Protein AF-A0A821UIC5-F1 (afdb_monomer)

Mean predicted aligned error: 17.85 Å

pLDDT: mean 79.87, std 12.32, range [44.31, 93.44]

Organism: NCBI:txid345717

Foldseek 3Di:
DVVVVVVVVPQDPVNVVVVCVVVVNDPPPPPPPVCPPVVNVVVVVVVVCVVVVVDPQDPVCVVCVCVPPDDDPDDDPVNVVVVVVVVVD

Sequence (89 aa):
MWMIAKAWNLVTEKTIANCFKKSGFNVTCEDEEDDLPVAELARTWQRVQEELHLQETDFEDFVTFDNDLAICGELTDADIVTSSHLCCG

Solvent-accessible surface area (backbone atoms only — not comparable to full-atom values): 5720 Å² total; per-residue (Å²): 119,67,67,60,56,56,55,56,74,68,62,43,73,67,55,54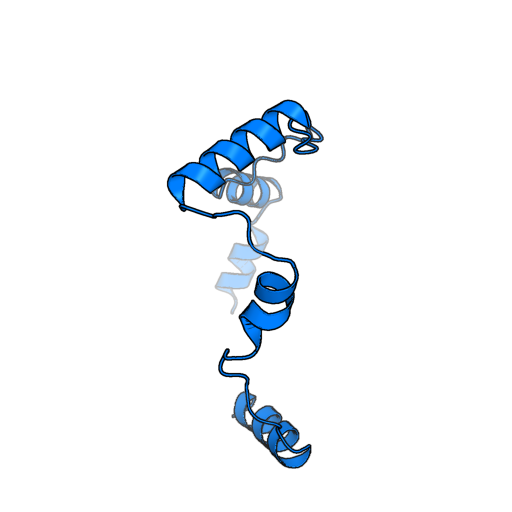,53,50,49,38,43,76,72,68,52,65,87,64,88,61,84,69,67,84,70,58,54,71,70,54,49,50,52,52,50,51,52,51,30,64,76,68,64,56,62,93,72,52,72,65,55,67,74,49,65,62,73,83,53,88,65,86,69,91,71,51,74,67,54,52,56,53,52,64,56,62,79,75,112

Secondary structure (DSSP, 8-state):
-HHHHHHHTT--HHHHHHHHHHTT-------------HHHHHHHHHHHHHHTT-----HHHHHHTTTTS-PPP---HHHHHHHHHHTT-

Structure (mmCIF, N/CA/C/O backbone):
data_AF-A0A821UIC5-F1
#
_entry.id   AF-A0A821UIC5-F1
#
loop_
_atom_site.group_PDB
_atom_site.id
_atom_site.type_symbol
_atom_site.label_atom_id
_atom_site.label_alt_id
_atom_site.label_comp_id
_atom_site.label_asym_id
_atom_site.label_entity_id
_atom_site.label_seq_id
_atom_site.pdbx_PDB_ins_code
_atom_site.Cartn_x
_atom_site.Cartn_y
_atom_site.Cartn_z
_atom_site.occupancy
_atom_site.B_iso_or_equiv
_atom_site.auth_seq_id
_atom_site.auth_comp_id
_atom_site.auth_asym_id
_atom_site.auth_atom_id
_atom_site.pdbx_PDB_model_num
ATOM 1 N N . MET A 1 1 ? 5.540 11.518 -38.374 1.00 61.19 1 MET A N 1
ATOM 2 C CA . MET A 1 1 ? 6.289 11.112 -37.160 1.00 61.19 1 MET A CA 1
ATOM 3 C C . MET A 1 1 ? 7.659 11.796 -36.962 1.00 61.19 1 MET A C 1
ATOM 5 O O . MET A 1 1 ? 8.322 11.499 -35.982 1.00 61.19 1 MET A O 1
ATOM 9 N N . TRP A 1 2 ? 8.127 12.706 -37.833 1.00 80.44 2 TRP A N 1
ATOM 10 C CA . TRP A 1 2 ? 9.494 13.267 -37.734 1.00 80.44 2 TRP A CA 1
ATOM 11 C C . TRP A 1 2 ? 9.711 14.220 -36.543 1.00 80.44 2 TRP A C 1
ATOM 13 O O . TRP A 1 2 ? 10.772 14.210 -35.925 1.00 80.44 2 TRP A O 1
ATOM 23 N N . MET A 1 3 ? 8.695 15.008 -36.179 1.00 84.94 3 MET A N 1
ATOM 24 C CA . MET A 1 3 ? 8.816 15.973 -35.078 1.00 84.94 3 MET A CA 1
ATOM 25 C C . MET A 1 3 ? 8.950 15.301 -33.707 1.00 84.94 3 MET A C 1
ATOM 27 O O . MET A 1 3 ? 9.739 15.758 -32.888 1.00 84.94 3 MET A O 1
ATOM 31 N N . ILE A 1 4 ? 8.247 14.184 -33.489 1.00 85.44 4 ILE A N 1
ATOM 32 C CA . ILE A 1 4 ? 8.342 13.398 -32.250 1.00 85.44 4 ILE A CA 1
ATOM 33 C C . ILE A 1 4 ? 9.742 12.790 -32.116 1.00 85.44 4 ILE A C 1
ATOM 35 O O . ILE A 1 4 ? 10.369 12.935 -31.074 1.00 85.44 4 ILE A O 1
ATOM 39 N N . ALA A 1 5 ? 10.27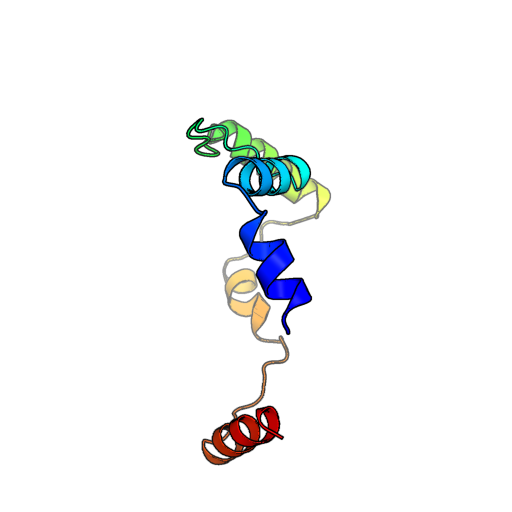8 12.197 -33.188 1.00 88.12 5 ALA A N 1
ATOM 40 C CA . ALA A 1 5 ? 11.631 11.638 -33.182 1.00 88.12 5 ALA A CA 1
ATOM 41 C C . ALA A 1 5 ? 12.703 12.709 -32.905 1.00 88.12 5 ALA A C 1
ATOM 43 O O . ALA A 1 5 ? 13.633 12.486 -32.133 1.00 88.12 5 ALA A O 1
ATOM 44 N N . LYS A 1 6 ? 12.553 13.905 -33.490 1.00 90.06 6 LYS A N 1
ATOM 45 C CA . LYS A 1 6 ? 13.467 15.028 -33.249 1.00 90.06 6 LYS A CA 1
ATOM 46 C C . LYS A 1 6 ? 13.393 15.536 -31.808 1.00 90.06 6 LYS A C 1
ATOM 48 O O . LYS A 1 6 ? 14.430 15.837 -31.232 1.00 90.06 6 LYS A O 1
ATOM 53 N N . ALA A 1 7 ? 12.192 15.619 -31.237 1.00 87.12 7 ALA A N 1
ATOM 54 C CA . ALA A 1 7 ? 12.003 16.005 -29.843 1.00 87.12 7 ALA A CA 1
ATOM 55 C C . ALA A 1 7 ? 12.606 14.968 -28.884 1.00 87.12 7 ALA A C 1
ATOM 57 O O . ALA A 1 7 ? 13.280 15.346 -27.931 1.00 87.12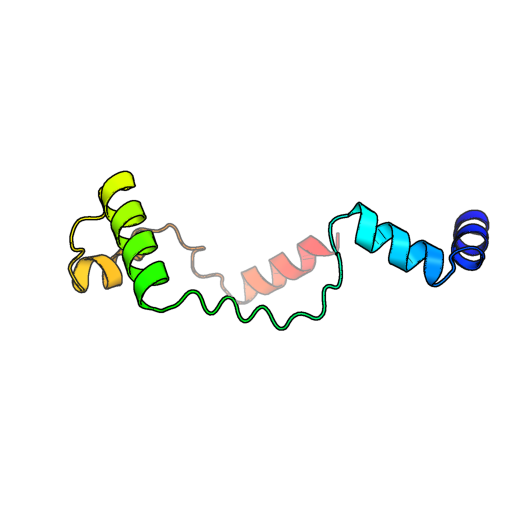 7 ALA A O 1
ATOM 58 N N . TRP A 1 8 ? 12.433 13.674 -29.175 1.00 88.81 8 TRP A N 1
ATOM 59 C CA . TRP A 1 8 ? 12.989 12.587 -28.368 1.00 88.81 8 TRP A CA 1
ATOM 60 C C . TRP A 1 8 ? 14.520 12.605 -28.332 1.00 88.81 8 TRP A C 1
ATOM 62 O O . TRP A 1 8 ? 15.113 12.466 -27.270 1.00 88.81 8 TRP A O 1
ATOM 72 N N . ASN A 1 9 ? 15.169 12.903 -29.460 1.00 92.06 9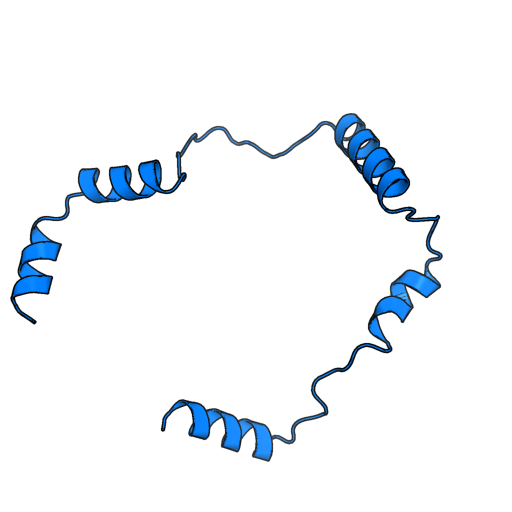 ASN A N 1
ATOM 73 C CA . ASN A 1 9 ? 16.630 13.026 -29.532 1.00 92.06 9 ASN A CA 1
ATOM 74 C C . ASN A 1 9 ? 17.208 14.220 -28.744 1.00 92.06 9 ASN A C 1
ATOM 76 O O . ASN A 1 9 ? 18.422 14.314 -28.588 1.00 92.06 9 ASN A O 1
ATOM 80 N N . LEU A 1 10 ? 16.368 15.149 -28.274 1.00 91.44 10 LEU A N 1
ATOM 81 C CA . LEU A 1 10 ? 16.776 16.270 -27.417 1.00 91.44 10 LEU A CA 1
ATOM 82 C C . LEU A 1 10 ? 16.579 15.967 -25.925 1.00 91.44 10 LEU A C 1
ATOM 84 O O . LEU A 1 10 ? 16.994 16.757 -25.074 1.00 91.44 10 LEU A O 1
ATOM 88 N N . VAL A 1 11 ? 15.929 14.850 -25.594 1.00 92.75 11 VAL A N 1
ATOM 89 C CA . VAL A 1 11 ? 15.752 14.410 -24.214 1.00 92.75 11 VAL A CA 1
ATOM 90 C C . VAL A 1 11 ? 17.095 13.901 -23.703 1.00 92.75 11 VAL A C 1
ATOM 92 O O . VAL A 1 11 ? 17.677 12.969 -24.245 1.00 92.75 11 VAL A O 1
ATOM 95 N N . THR A 1 12 ? 17.589 14.532 -22.642 1.00 93.44 12 THR A N 1
ATOM 96 C CA . THR A 1 12 ? 18.800 14.100 -21.938 1.00 93.44 12 THR A CA 1
ATOM 97 C C . THR A 1 12 ? 18.423 13.344 -20.672 1.00 93.44 12 THR A C 1
ATOM 99 O O . THR A 1 12 ? 17.325 13.529 -20.144 1.00 93.44 12 THR A O 1
ATOM 102 N N . GLU A 1 13 ? 19.354 12.574 -20.115 1.00 91.31 13 GLU A N 1
ATOM 103 C CA . GLU A 1 13 ? 19.192 11.955 -18.790 1.00 91.31 13 GLU A CA 1
ATOM 104 C C . GLU A 1 13 ? 18.787 12.985 -17.725 1.00 91.31 13 GLU A C 1
ATOM 106 O O . GLU A 1 13 ? 17.911 12.732 -16.903 1.00 91.31 13 GLU A O 1
ATOM 111 N N . LYS A 1 14 ? 19.337 14.205 -17.799 1.00 92.75 14 LYS A N 1
ATOM 112 C CA . LYS A 1 14 ? 18.963 15.321 -16.920 1.00 92.75 14 LYS A CA 1
ATOM 113 C C . LYS A 1 14 ? 17.510 15.756 -17.117 1.00 92.75 14 LYS A C 1
ATOM 115 O O . LYS A 1 14 ? 16.835 16.084 -16.143 1.00 92.75 14 LYS A O 1
ATOM 120 N N . THR A 1 15 ? 17.024 15.777 -18.357 1.00 92.12 15 THR A N 1
ATOM 121 C CA . THR A 1 15 ? 15.617 16.070 -18.666 1.00 92.12 15 THR A CA 1
ATOM 122 C C . THR A 1 15 ? 14.707 15.022 -18.030 1.00 92.12 15 THR A C 1
ATOM 124 O O . THR A 1 15 ? 13.753 15.389 -17.350 1.00 92.12 15 THR A O 1
ATOM 127 N N . ILE A 1 16 ? 15.054 13.740 -18.174 1.00 90.81 16 ILE A N 1
ATOM 128 C CA . ILE A 1 16 ? 14.315 12.609 -17.595 1.00 90.81 16 ILE A CA 1
ATOM 129 C C . ILE A 1 16 ? 14.312 12.702 -16.064 1.00 90.81 16 ILE A C 1
ATOM 131 O O . ILE A 1 16 ? 13.248 12.706 -15.450 1.00 90.81 16 ILE A O 1
ATOM 135 N N . ALA A 1 17 ? 15.479 12.886 -15.442 1.00 89.38 17 ALA A N 1
ATOM 136 C CA . ALA A 1 17 ? 15.607 13.019 -13.992 1.00 89.38 17 ALA A CA 1
ATOM 137 C C . ALA A 1 17 ? 14.796 14.201 -13.434 1.00 89.38 17 ALA A C 1
ATOM 139 O O . ALA A 1 17 ? 14.170 14.094 -12.383 1.00 89.38 17 ALA A O 1
ATOM 140 N N . ASN A 1 18 ? 14.764 15.332 -14.144 1.00 90.69 18 ASN A N 1
ATOM 141 C CA . ASN A 1 18 ? 13.963 16.486 -13.740 1.00 90.69 18 ASN A CA 1
ATOM 142 C C . ASN A 1 18 ? 12.453 16.232 -13.856 1.00 90.69 18 ASN A C 1
ATOM 144 O O . ASN A 1 18 ? 11.699 16.776 -13.051 1.00 90.69 18 ASN A O 1
ATOM 148 N N . CYS A 1 19 ? 12.008 15.432 -14.830 1.00 91.25 19 CYS A N 1
ATOM 149 C CA . CYS A 1 19 ? 10.612 15.008 -14.928 1.00 91.25 19 CYS A CA 1
ATOM 150 C C . CYS A 1 19 ? 10.217 14.164 -13.714 1.00 91.25 19 CYS A C 1
ATOM 152 O O . CYS A 1 19 ? 9.252 14.514 -13.044 1.00 91.25 19 CYS A O 1
ATOM 154 N N . PHE A 1 20 ? 11.011 13.146 -13.369 1.00 89.19 20 PHE A N 1
ATOM 155 C CA . PHE A 1 20 ? 10.780 12.329 -12.173 1.00 89.19 20 PHE A CA 1
ATOM 156 C C . PHE A 1 20 ? 10.713 13.182 -10.900 1.00 89.19 20 PHE A C 1
ATOM 158 O O . PHE A 1 20 ? 9.723 13.114 -10.174 1.00 89.19 20 PHE A O 1
ATOM 165 N N . LYS A 1 21 ? 11.677 14.091 -10.700 1.00 89.81 21 LYS A N 1
ATOM 166 C CA . LYS A 1 21 ? 11.684 15.013 -9.550 1.00 89.81 21 LYS A CA 1
ATOM 167 C C . LYS A 1 21 ? 10.436 15.893 -9.478 1.00 89.81 21 LYS A C 1
ATOM 169 O O . LYS A 1 21 ? 9.850 16.039 -8.413 1.00 89.81 21 LYS A O 1
ATOM 174 N N . LYS A 1 22 ? 10.014 16.487 -10.602 1.00 89.19 22 LYS A N 1
ATOM 175 C CA . LYS A 1 22 ? 8.798 17.321 -10.653 1.00 89.19 22 LYS A CA 1
ATOM 176 C C . LYS A 1 22 ? 7.519 16.525 -10.408 1.00 89.19 22 LYS A C 1
ATOM 178 O O . LYS A 1 22 ? 6.552 17.092 -9.915 1.00 89.19 22 LYS A O 1
ATOM 183 N N . SER A 1 23 ? 7.522 15.244 -10.753 1.00 89.06 23 SER A N 1
ATOM 184 C CA . SER A 1 23 ? 6.420 14.315 -10.507 1.00 89.06 23 SER A CA 1
ATOM 185 C C . SER A 1 23 ? 6.429 13.721 -9.094 1.00 89.06 23 SER A C 1
ATOM 187 O O . SER A 1 23 ? 5.603 12.863 -8.813 1.00 89.06 23 SER A O 1
ATOM 189 N N . GLY A 1 24 ? 7.330 14.165 -8.209 1.00 82.62 24 GLY A N 1
ATOM 190 C CA . GLY A 1 24 ? 7.404 13.701 -6.820 1.00 82.62 24 GLY A CA 1
ATOM 191 C C . GLY A 1 24 ? 8.277 12.463 -6.610 1.00 82.62 24 GLY A C 1
ATOM 192 O O . GLY A 1 24 ? 8.471 12.052 -5.473 1.00 82.62 24 GLY A O 1
ATOM 193 N N . PHE A 1 25 ? 8.871 11.911 -7.670 1.00 79.44 25 PHE A N 1
ATOM 194 C CA . PHE A 1 25 ? 9.865 10.845 -7.563 1.00 79.44 25 PHE A CA 1
ATOM 195 C C . PHE A 1 25 ? 11.219 11.466 -7.225 1.00 79.44 25 PHE A C 1
ATOM 197 O O . PHE A 1 25 ? 12.061 11.722 -8.095 1.00 79.44 25 PHE A O 1
ATOM 204 N N . ASN A 1 26 ? 11.408 11.770 -5.947 1.00 77.31 26 ASN A N 1
ATOM 205 C CA . ASN A 1 26 ? 12.718 12.081 -5.411 1.00 77.31 26 ASN A CA 1
ATOM 206 C C . ASN A 1 26 ? 13.362 10.756 -5.002 1.00 77.31 26 ASN A C 1
ATOM 208 O O . ASN A 1 26 ? 12.879 10.096 -4.093 1.00 77.31 26 ASN A O 1
ATOM 212 N N . VAL A 1 27 ? 14.427 10.345 -5.693 1.00 65.75 27 VAL A N 1
ATOM 213 C CA . VAL A 1 27 ? 15.236 9.204 -5.251 1.00 65.75 27 VAL A CA 1
A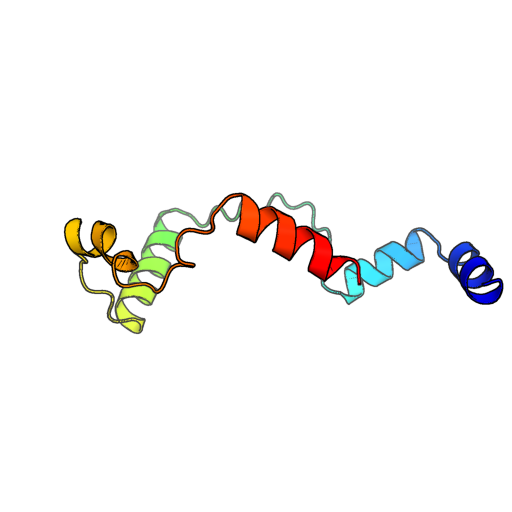TOM 214 C C . VAL A 1 27 ? 16.081 9.690 -4.075 1.00 65.75 27 VAL A C 1
ATOM 216 O O . VAL A 1 27 ? 17.230 10.096 -4.240 1.00 65.75 27 VAL A O 1
ATOM 219 N N . THR A 1 28 ? 15.477 9.748 -2.895 1.00 63.81 28 THR A N 1
ATOM 220 C CA . THR A 1 28 ? 16.199 9.604 -1.637 1.00 63.81 28 THR A CA 1
ATOM 221 C C . THR A 1 28 ? 16.441 8.115 -1.497 1.00 63.81 28 THR A C 1
ATOM 223 O O . THR A 1 28 ? 15.532 7.364 -1.182 1.00 63.81 28 THR A O 1
ATOM 226 N N . CYS A 1 29 ? 17.654 7.660 -1.806 1.00 55.25 29 CYS A N 1
ATOM 227 C CA . CYS A 1 29 ? 18.113 6.311 -1.464 1.00 55.25 29 CYS A CA 1
ATOM 228 C C . CYS A 1 29 ? 18.396 6.219 0.046 1.00 55.25 29 CYS A C 1
ATOM 230 O O . CYS A 1 29 ? 19.436 5.724 0.474 1.00 55.25 29 CYS A O 1
ATOM 232 N N . GLU A 1 30 ? 17.500 6.773 0.851 1.00 53.81 30 GLU A N 1
ATOM 233 C CA . GLU A 1 30 ? 17.334 6.292 2.204 1.00 53.81 30 GLU A CA 1
ATOM 234 C C . GLU A 1 30 ? 16.522 5.015 2.001 1.00 53.81 30 GLU A C 1
ATOM 236 O O . GLU A 1 30 ? 15.466 5.052 1.369 1.00 53.81 30 GLU A O 1
ATOM 241 N N . ASP A 1 31 ? 17.081 3.871 2.399 1.00 51.38 31 ASP A N 1
ATOM 242 C CA . ASP A 1 31 ? 16.278 2.707 2.766 1.00 51.38 31 ASP A CA 1
ATOM 243 C C . ASP A 1 31 ? 15.315 3.189 3.860 1.00 51.38 31 ASP A C 1
ATOM 245 O O . ASP A 1 31 ? 15.537 2.993 5.050 1.00 51.38 31 ASP A O 1
ATOM 249 N N . GLU A 1 32 ? 14.259 3.890 3.467 1.00 52.94 32 GLU A N 1
ATOM 250 C CA . GLU A 1 32 ? 13.018 3.903 4.206 1.00 52.94 32 GLU A CA 1
ATOM 251 C C . GLU A 1 32 ? 12.423 2.517 3.930 1.00 52.94 32 GLU A C 1
ATOM 253 O O . GLU A 1 32 ? 11.459 2.340 3.189 1.00 52.94 32 GLU A O 1
ATOM 258 N N . GLU A 1 33 ? 13.028 1.490 4.542 1.00 55.59 33 GLU A N 1
ATOM 259 C CA . GLU A 1 33 ? 12.169 0.578 5.277 1.00 55.59 33 GLU A CA 1
ATOM 260 C C . GLU A 1 33 ? 11.247 1.513 6.064 1.00 55.59 33 GLU A C 1
ATOM 262 O O . GLU A 1 33 ? 11.696 2.229 6.963 1.00 55.59 33 GLU A O 1
ATOM 267 N N . ASP A 1 34 ? 9.978 1.577 5.661 1.00 55.22 34 ASP A N 1
ATOM 268 C CA . ASP A 1 34 ? 8.863 2.093 6.456 1.00 55.22 34 ASP A CA 1
ATOM 269 C C . ASP A 1 34 ? 8.714 1.229 7.735 1.00 55.22 34 ASP A C 1
ATOM 271 O O . ASP A 1 34 ? 7.628 0.800 8.123 1.00 55.22 34 ASP A O 1
ATOM 275 N N . ASP A 1 35 ? 9.825 0.950 8.416 1.00 61.22 35 ASP A N 1
ATOM 276 C CA . ASP A 1 35 ? 9.942 0.318 9.711 1.00 61.22 35 ASP A CA 1
ATOM 277 C C . ASP A 1 35 ? 9.586 1.380 10.747 1.00 61.22 35 ASP A C 1
ATOM 279 O O . ASP A 1 35 ? 10.374 1.785 11.609 1.00 61.22 35 ASP A O 1
ATOM 283 N N . LEU A 1 36 ? 8.334 1.840 10.678 1.00 65.94 36 LEU A N 1
ATOM 284 C CA . LEU A 1 36 ? 7.686 2.395 11.848 1.00 65.94 36 LEU A CA 1
ATOM 285 C C . LEU A 1 36 ? 7.903 1.368 12.961 1.00 65.94 36 LEU A C 1
ATOM 287 O O . LEU A 1 36 ? 7.530 0.200 12.792 1.00 65.94 36 LEU A O 1
ATOM 291 N N . PRO A 1 37 ? 8.497 1.762 14.103 1.00 81.69 37 PRO A N 1
ATOM 292 C CA . PRO A 1 37 ? 8.646 0.855 15.224 1.00 81.69 37 PRO A CA 1
ATOM 293 C C . PRO A 1 37 ? 7.304 0.172 15.475 1.00 81.69 37 PRO A C 1
ATOM 295 O O . PRO A 1 37 ? 6.273 0.840 15.458 1.00 81.69 37 PRO A O 1
ATOM 298 N N . VAL A 1 38 ? 7.282 -1.137 15.735 1.00 79.19 38 VAL A N 1
ATOM 299 C CA . VAL A 1 38 ? 6.025 -1.898 15.922 1.00 79.19 38 VAL A CA 1
ATOM 300 C C . VAL A 1 38 ? 5.071 -1.203 16.909 1.00 79.19 38 VAL A C 1
ATOM 302 O O . VAL A 1 38 ? 3.855 -1.229 16.744 1.00 79.19 38 VAL A O 1
ATOM 305 N N . ALA A 1 39 ? 5.620 -0.506 17.909 1.00 79.00 39 ALA A N 1
ATOM 306 C CA . ALA A 1 39 ? 4.864 0.319 18.847 1.00 79.00 39 ALA A CA 1
ATOM 307 C C . ALA A 1 39 ? 4.137 1.518 18.200 1.00 79.00 39 ALA A C 1
ATOM 309 O O . ALA A 1 39 ? 3.042 1.877 18.622 1.00 79.00 39 ALA A O 1
ATOM 310 N N . GLU A 1 40 ? 4.738 2.171 17.212 1.00 84.31 40 GLU A N 1
ATOM 311 C CA . GLU A 1 40 ? 4.136 3.256 16.437 1.00 84.31 40 GLU A CA 1
ATOM 312 C C . GLU A 1 40 ? 3.088 2.750 15.447 1.00 84.31 40 GLU A C 1
ATOM 314 O O . GLU A 1 40 ? 2.008 3.341 15.353 1.00 84.31 40 GLU A O 1
ATOM 319 N N . LEU A 1 41 ? 3.346 1.609 14.805 1.00 86.12 41 LEU A N 1
ATOM 320 C CA . LEU A 1 41 ? 2.352 0.933 13.976 1.00 86.12 41 LEU A CA 1
ATOM 321 C C . LEU A 1 41 ? 1.125 0.527 14.807 1.00 86.12 41 LEU A C 1
ATOM 323 O O . LEU A 1 41 ? -0.003 0.804 14.408 1.00 86.12 41 LEU A O 1
ATOM 327 N N . ALA A 1 42 ? 1.334 -0.027 16.006 1.00 85.56 42 ALA A N 1
ATOM 328 C CA . ALA A 1 42 ? 0.255 -0.399 16.921 1.00 85.56 42 ALA A CA 1
ATOM 329 C C . ALA A 1 42 ? -0.591 0.809 17.360 1.00 85.56 42 ALA A C 1
ATOM 331 O O . ALA A 1 42 ? -1.817 0.724 17.368 1.00 85.56 42 ALA A O 1
ATOM 332 N N . ARG A 1 43 ? 0.035 1.953 17.674 1.00 87.38 43 ARG A N 1
ATOM 333 C CA . ARG A 1 43 ? -0.696 3.196 17.999 1.00 87.38 43 ARG A CA 1
ATOM 334 C C . ARG A 1 43 ? -1.499 3.719 16.811 1.00 87.38 43 ARG A C 1
ATOM 336 O O . ARG A 1 43 ? -2.625 4.177 16.980 1.00 87.38 43 ARG A O 1
ATOM 343 N N . THR A 1 44 ? -0.917 3.665 15.615 1.00 88.19 44 THR A N 1
ATOM 344 C CA . THR A 1 44 ? -1.590 4.102 14.386 1.00 88.19 44 THR A CA 1
ATOM 345 C C . THR A 1 44 ? -2.786 3.208 14.084 1.00 88.19 44 THR A C 1
ATOM 347 O O . THR A 1 44 ? -3.865 3.716 13.790 1.00 88.19 44 THR A O 1
ATOM 350 N N . TRP A 1 45 ? -2.623 1.893 14.242 1.00 87.50 45 TRP A N 1
ATOM 351 C CA . TRP A 1 45 ? -3.701 0.924 14.091 1.00 87.50 45 TRP A CA 1
ATOM 352 C C . TRP A 1 45 ? -4.831 1.153 15.101 1.00 87.50 45 TRP A C 1
ATOM 354 O O . TRP A 1 45 ? -5.985 1.232 14.696 1.00 87.50 45 TRP A O 1
ATOM 364 N N . GLN A 1 46 ? -4.512 1.385 16.380 1.00 86.75 46 GLN A N 1
ATOM 365 C CA . GLN A 1 46 ? -5.515 1.728 17.399 1.00 86.75 46 GLN A CA 1
ATOM 366 C C . GLN A 1 46 ? -6.343 2.959 17.010 1.00 86.75 46 GLN A C 1
ATOM 368 O O . GLN A 1 46 ? -7.569 2.919 17.087 1.00 86.75 46 GLN A O 1
ATOM 373 N N . ARG A 1 47 ? -5.698 4.027 16.519 1.00 90.50 47 ARG A N 1
ATOM 374 C CA . ARG A 1 47 ? -6.413 5.224 16.051 1.00 90.50 47 ARG A CA 1
ATOM 375 C C . ARG A 1 47 ? -7.354 4.909 14.886 1.00 90.50 47 ARG A C 1
ATOM 377 O O . ARG A 1 47 ? -8.485 5.380 14.873 1.00 90.50 47 ARG A O 1
ATOM 384 N N . VAL A 1 48 ? -6.900 4.108 13.921 1.00 89.19 48 VAL A N 1
ATOM 385 C CA . VAL A 1 48 ? -7.724 3.683 12.777 1.00 89.19 48 VAL A CA 1
ATOM 386 C C . VAL A 1 48 ? -8.935 2.875 13.246 1.00 89.19 48 VAL A C 1
ATOM 388 O O . VAL A 1 48 ? -10.040 3.110 12.763 1.00 89.19 48 VAL A O 1
ATOM 391 N N . GLN A 1 49 ? -8.754 1.969 14.211 1.00 87.69 49 GLN A N 1
ATOM 392 C CA . GLN A 1 49 ? -9.857 1.190 14.776 1.00 87.69 49 GLN A CA 1
ATOM 393 C C . GLN A 1 49 ? -10.904 2.079 15.458 1.00 87.69 49 GLN A C 1
ATOM 395 O O . GLN A 1 49 ? -12.101 1.867 15.265 1.00 87.69 49 GLN A O 1
ATOM 400 N N . GLU A 1 50 ? -10.469 3.093 16.208 1.00 88.44 50 GLU A N 1
ATOM 401 C CA . GLU A 1 50 ? -11.361 4.057 16.860 1.00 88.44 50 GLU A CA 1
ATOM 402 C C . GLU A 1 50 ? -12.135 4.912 15.846 1.00 88.44 50 GLU A C 1
ATOM 404 O O . GLU A 1 50 ? -13.359 5.027 15.952 1.00 88.44 50 GLU A O 1
ATOM 409 N N . GLU A 1 51 ? -11.442 5.483 14.854 1.00 91.62 51 GLU A N 1
ATOM 410 C CA . GLU A 1 51 ? -12.027 6.376 13.842 1.00 91.62 51 GLU A CA 1
ATOM 411 C C . GLU A 1 51 ? -13.011 5.659 12.913 1.00 91.62 51 GLU A C 1
ATOM 413 O O . GLU A 1 51 ? -14.038 6.225 12.539 1.00 91.62 51 GLU A O 1
ATOM 418 N N . LEU A 1 52 ? -12.705 4.416 12.541 1.00 86.25 52 LEU A N 1
ATOM 419 C CA . LEU A 1 52 ? -13.534 3.615 11.642 1.00 86.25 52 LEU A CA 1
ATOM 420 C C . LEU A 1 52 ? -14.535 2.725 12.386 1.00 86.25 52 LEU A C 1
ATOM 422 O O . LEU A 1 52 ? -15.262 1.967 11.745 1.00 86.25 52 LEU A O 1
ATOM 426 N N . HIS A 1 53 ? -14.584 2.807 13.720 1.00 83.62 53 HIS A N 1
ATOM 427 C CA . HIS A 1 53 ? -15.403 1.940 14.568 1.00 83.62 53 HIS A CA 1
ATOM 428 C C . HIS A 1 53 ? -15.231 0.450 14.229 1.00 83.62 53 HIS A C 1
ATOM 430 O O . HIS A 1 53 ? -16.197 -0.318 14.256 1.00 83.62 53 HIS A O 1
ATOM 436 N N . LEU A 1 54 ? -13.995 0.049 13.911 1.00 78.44 54 LEU A N 1
ATOM 437 C CA . LEU A 1 54 ? -13.636 -1.344 13.667 1.00 78.44 54 LEU A CA 1
ATOM 438 C C . LEU A 1 54 ? -13.643 -2.047 15.025 1.00 78.44 54 LEU A C 1
ATOM 440 O O . LEU A 1 54 ? -12.645 -2.048 15.749 1.00 78.44 54 LEU A O 1
ATOM 444 N N . GLN A 1 55 ? -14.807 -2.578 15.400 1.00 74.62 55 GLN A N 1
ATOM 445 C CA . GLN A 1 55 ? -14.933 -3.481 16.541 1.00 74.62 55 GLN A CA 1
ATOM 446 C C . GLN A 1 55 ? -14.027 -4.701 16.324 1.00 74.62 55 GLN A C 1
ATOM 448 O O . GLN A 1 55 ? -13.609 -4.975 15.195 1.00 74.62 55 GLN A O 1
ATOM 453 N N . GLU A 1 56 ? -13.720 -5.435 17.397 1.00 70.38 56 GLU A N 1
ATOM 454 C CA . GLU A 1 56 ? -13.122 -6.764 17.251 1.00 70.38 56 GLU A CA 1
ATOM 455 C C . GLU A 1 56 ? -14.022 -7.580 16.319 1.00 70.38 56 GLU A C 1
ATOM 457 O O . GLU A 1 56 ? -15.169 -7.877 16.634 1.00 70.38 56 GLU A O 1
A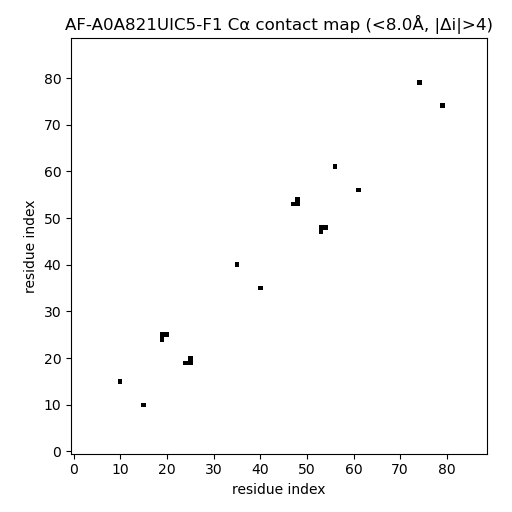TOM 462 N N . THR A 1 57 ? -13.514 -7.809 15.113 1.00 69.88 57 THR A N 1
ATOM 463 C CA . THR A 1 57 ? -14.175 -8.583 14.072 1.00 69.88 57 THR A CA 1
ATOM 464 C C . THR A 1 57 ? -13.836 -10.033 14.360 1.00 69.88 57 THR A C 1
ATOM 466 O O . THR A 1 57 ? -12.653 -10.364 14.503 1.00 69.88 57 THR A O 1
ATOM 469 N N . ASP A 1 58 ? -14.848 -10.884 14.499 1.00 80.12 58 ASP A N 1
ATOM 470 C CA . ASP A 1 58 ? -14.598 -12.298 14.739 1.00 80.12 58 ASP A CA 1
ATOM 471 C C . ASP A 1 58 ? -13.934 -12.916 13.502 1.00 80.12 58 ASP A C 1
ATOM 473 O O . ASP A 1 58 ? -14.072 -12.438 12.374 1.00 80.12 58 ASP A O 1
ATOM 477 N N . PHE A 1 59 ? -13.188 -14.004 13.699 1.00 80.25 59 PHE A N 1
ATOM 478 C CA . PHE A 1 59 ? -12.522 -14.698 12.591 1.00 80.25 59 PHE A CA 1
ATOM 479 C C . PHE A 1 59 ? -13.501 -15.050 11.457 1.00 80.25 59 PHE A C 1
ATOM 481 O O . PHE A 1 59 ? -13.153 -14.942 10.283 1.00 80.25 59 PHE A O 1
ATOM 488 N N . GLU A 1 60 ? -14.734 -15.419 11.808 1.00 86.69 60 GLU A N 1
ATOM 489 C CA . GLU A 1 60 ? -15.777 -15.769 10.845 1.00 86.69 60 GLU A CA 1
ATOM 490 C C . GLU A 1 60 ? -16.230 -14.567 10.003 1.00 86.69 60 GLU A C 1
ATOM 492 O O . GLU A 1 60 ? -16.437 -14.705 8.799 1.00 86.69 60 GLU A O 1
ATOM 497 N N . ASP A 1 61 ? -16.315 -13.374 10.596 1.00 84.00 61 ASP A N 1
ATOM 498 C CA . ASP A 1 61 ? -16.677 -12.147 9.879 1.00 84.00 61 ASP A CA 1
ATOM 499 C C . ASP A 1 61 ? -15.605 -11.785 8.844 1.00 84.00 61 ASP A C 1
ATOM 501 O O . ASP A 1 61 ? -15.927 -11.363 7.737 1.00 84.00 61 ASP A O 1
ATOM 505 N N . PHE A 1 62 ? -14.324 -12.000 9.168 1.00 83.38 62 PHE A N 1
ATOM 506 C CA . PHE A 1 62 ? -13.231 -11.820 8.210 1.00 83.38 62 PHE A CA 1
ATOM 507 C C . PHE A 1 62 ? -13.301 -12.837 7.063 1.00 83.38 62 PHE A C 1
ATOM 509 O O . PHE A 1 62 ? -13.148 -12.461 5.904 1.00 83.38 62 PHE A O 1
ATOM 516 N N . VAL A 1 63 ? -13.538 -14.117 7.376 1.00 89.19 63 VAL A N 1
ATOM 517 C CA . VAL A 1 63 ? -13.612 -15.196 6.374 1.00 89.19 63 VAL A CA 1
ATOM 518 C C . VAL A 1 63 ? -14.800 -15.023 5.436 1.00 89.19 63 VAL A C 1
ATOM 520 O O . VAL A 1 63 ? -14.713 -15.393 4.271 1.00 89.19 63 VAL A O 1
ATOM 523 N N . THR A 1 64 ? -15.909 -14.491 5.939 1.00 91.50 64 THR A N 1
ATOM 524 C CA . THR A 1 64 ? -17.157 -14.383 5.178 1.00 91.50 64 THR A CA 1
ATOM 525 C C . THR A 1 64 ? -17.394 -13.000 4.57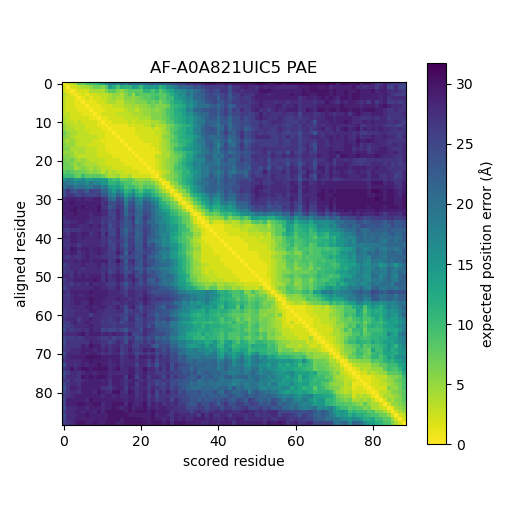5 1.00 91.50 64 THR A C 1
ATOM 527 O O . THR A 1 64 ? -18.384 -12.820 3.867 1.00 91.50 64 THR A O 1
ATOM 530 N N . PHE A 1 65 ? -16.484 -12.044 4.796 1.00 86.50 65 PHE A N 1
ATOM 531 C CA . PHE A 1 65 ? -16.628 -10.646 4.381 1.00 86.50 65 PHE A CA 1
ATOM 532 C C . PHE A 1 65 ? -16.907 -10.466 2.881 1.00 86.50 65 PHE A C 1
ATOM 534 O O . PHE A 1 65 ? -17.629 -9.549 2.489 1.00 86.50 65 PHE A O 1
ATOM 541 N N . ASP A 1 66 ? -16.340 -11.327 2.035 1.00 90.69 66 ASP A N 1
ATOM 542 C CA . ASP A 1 66 ? -16.450 -11.252 0.579 1.00 90.69 66 ASP A CA 1
ATOM 543 C C . ASP A 1 66 ? -17.461 -12.235 -0.034 1.00 90.69 66 ASP A C 1
ATOM 545 O O . ASP A 1 66 ? -17.684 -12.186 -1.245 1.00 90.69 66 ASP A O 1
ATOM 549 N N . ASN A 1 67 ? -18.133 -13.065 0.771 1.00 89.69 67 ASN A N 1
ATOM 550 C CA . ASN A 1 67 ? -19.079 -14.071 0.270 1.00 89.69 67 ASN A CA 1
ATOM 551 C C . ASN A 1 67 ? -20.252 -13.462 -0.513 1.00 89.69 67 ASN A C 1
ATOM 553 O O . ASN A 1 67 ? -20.732 -14.063 -1.474 1.00 89.69 67 ASN A O 1
ATOM 557 N N . ASP A 1 68 ? -20.707 -12.275 -0.110 1.00 86.75 68 ASP A N 1
ATOM 558 C CA . ASP A 1 68 ? -21.831 -11.574 -0.740 1.00 86.75 68 ASP A CA 1
ATOM 559 C C . ASP A 1 68 ? -21.381 -10.548 -1.796 1.00 86.75 68 ASP A C 1
ATOM 561 O O . ASP A 1 68 ? -22.207 -9.815 -2.355 1.00 86.75 68 ASP A O 1
ATOM 565 N N . LEU A 1 69 ? -20.078 -10.458 -2.091 1.00 86.50 69 LEU A N 1
ATOM 566 C CA . LEU A 1 69 ? -19.595 -9.572 -3.144 1.00 86.50 69 LEU A CA 1
ATOM 567 C C . LEU A 1 69 ? -19.986 -10.128 -4.512 1.00 86.50 69 LEU A C 1
ATOM 569 O O . LEU A 1 69 ? -19.789 -11.299 -4.830 1.00 86.50 69 LEU A O 1
ATOM 573 N N . ALA A 1 70 ? -20.527 -9.250 -5.356 1.00 84.75 70 ALA A N 1
ATOM 574 C CA . ALA A 1 70 ? -20.828 -9.590 -6.734 1.00 84.75 70 ALA A CA 1
ATOM 575 C C . ALA A 1 70 ? -19.528 -9.937 -7.471 1.00 84.75 70 ALA A C 1
ATOM 577 O O . ALA A 1 70 ? -18.741 -9.059 -7.825 1.00 84.75 70 ALA A O 1
ATOM 578 N N . ILE A 1 71 ? -19.317 -11.226 -7.709 1.00 81.31 71 ILE A N 1
ATOM 579 C CA . ILE A 1 71 ? -18.241 -11.711 -8.562 1.00 81.31 71 ILE A CA 1
ATOM 580 C C . ILE A 1 71 ? -18.679 -11.670 -10.025 1.00 81.31 71 ILE A C 1
ATOM 582 O O . ILE A 1 71 ? -19.867 -11.765 -10.351 1.00 81.31 71 ILE A O 1
ATOM 586 N N . CYS A 1 72 ? -17.708 -11.561 -10.930 1.00 77.56 72 CYS A N 1
ATOM 587 C CA . CYS A 1 72 ? -17.954 -11.943 -12.313 1.00 77.56 72 CYS A CA 1
ATOM 588 C C . CYS A 1 72 ? -18.430 -13.400 -12.293 1.00 77.56 72 CYS A C 1
ATOM 590 O O . CYS A 1 72 ? -17.727 -14.260 -11.762 1.00 77.56 72 CYS A O 1
ATOM 592 N N . GLY A 1 73 ? -19.634 -13.660 -12.812 1.00 75.06 73 GLY A N 1
ATOM 593 C CA . GLY A 1 73 ? -20.141 -15.024 -12.940 1.00 75.06 73 GLY A CA 1
ATOM 594 C C . GLY A 1 73 ? -19.159 -15.899 -13.719 1.00 75.06 73 GLY A C 1
ATOM 595 O O . GLY A 1 73 ? -18.288 -15.386 -14.425 1.00 75.06 73 GLY A O 1
ATOM 596 N N . GLU A 1 74 ? -19.287 -17.217 -13.593 1.00 79.12 74 GLU 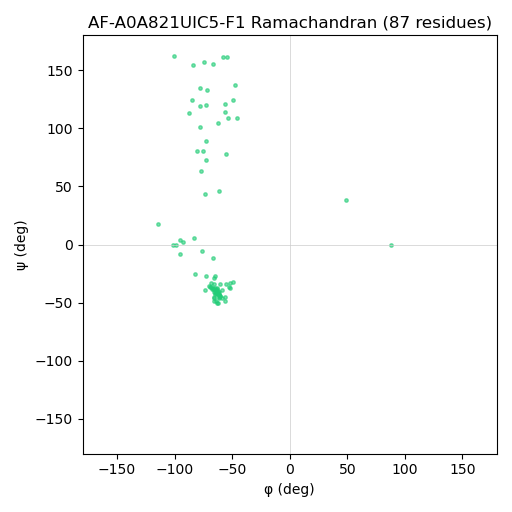A N 1
ATOM 597 C CA . GLU A 1 74 ? -18.425 -18.142 -14.327 1.00 79.12 74 GLU A CA 1
ATOM 598 C C . GLU A 1 74 ? -18.518 -17.864 -15.833 1.00 79.12 74 GLU A C 1
ATOM 600 O O . GLU A 1 74 ? -19.572 -18.024 -16.450 1.00 79.12 74 GLU A O 1
ATOM 605 N N . LEU A 1 75 ? -17.408 -17.414 -16.421 1.00 83.12 75 LEU A N 1
ATOM 606 C CA . LEU A 1 75 ? -17.273 -17.367 -17.868 1.00 83.12 75 LEU A CA 1
ATOM 607 C C . LEU A 1 75 ? -16.978 -18.777 -18.363 1.00 83.12 75 LEU A C 1
ATOM 609 O O . LEU A 1 75 ? -16.098 -19.459 -17.836 1.00 83.12 75 LEU A O 1
ATOM 613 N N . THR A 1 76 ? -17.656 -19.185 -19.428 1.00 85.25 76 THR A N 1
ATOM 614 C CA . THR A 1 76 ? -17.232 -20.373 -20.164 1.00 85.25 76 THR A CA 1
ATOM 615 C C . THR A 1 76 ? -15.984 -20.053 -20.988 1.00 85.25 76 THR A C 1
ATOM 617 O O . THR A 1 76 ? -15.761 -18.904 -21.378 1.00 85.25 76 THR A O 1
ATOM 620 N N . ASP A 1 77 ? -15.192 -21.068 -21.337 1.00 85.19 77 ASP A N 1
ATOM 621 C CA . ASP A 1 77 ? -14.040 -20.897 -22.236 1.00 85.19 77 ASP A CA 1
ATOM 622 C C . ASP A 1 77 ? -14.425 -20.181 -23.547 1.00 85.19 77 ASP A C 1
ATOM 624 O O . ASP A 1 77 ? -13.650 -19.393 -24.091 1.00 85.19 77 ASP A O 1
ATOM 628 N N . ALA A 1 78 ? -15.652 -20.397 -24.036 1.00 82.88 78 ALA A N 1
ATOM 629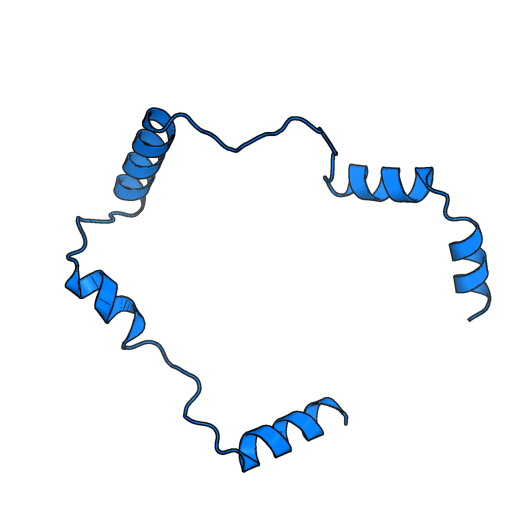 C CA . ALA A 1 78 ? -16.180 -19.726 -25.221 1.00 82.88 78 ALA A CA 1
ATOM 630 C C . ALA A 1 78 ? -16.393 -18.212 -25.007 1.00 82.88 78 ALA A C 1
ATOM 632 O O . ALA A 1 78 ? -16.103 -17.415 -25.907 1.00 82.88 78 ALA A O 1
ATOM 633 N N . ASP A 1 79 ? -16.848 -17.804 -23.821 1.00 82.88 79 ASP A N 1
ATOM 634 C CA . ASP A 1 79 ? -17.031 -16.393 -23.452 1.00 82.88 79 ASP A CA 1
ATOM 635 C C . ASP A 1 79 ? -15.682 -15.671 -23.308 1.00 82.88 79 ASP A C 1
ATOM 637 O O . ASP A 1 79 ? -15.540 -14.512 -23.715 1.00 82.88 79 ASP A O 1
ATOM 641 N N . ILE A 1 80 ? -14.666 -16.374 -22.793 1.00 83.38 80 ILE A N 1
ATOM 642 C CA . ILE A 1 80 ? -13.291 -15.864 -22.667 1.00 83.38 80 ILE A CA 1
ATOM 643 C C . ILE A 1 80 ? -12.704 -15.595 -24.055 1.00 83.38 80 ILE A C 1
ATOM 645 O O . ILE A 1 80 ? -12.190 -14.502 -24.321 1.00 83.38 80 ILE A O 1
ATOM 649 N N . VAL A 1 81 ? -12.824 -16.565 -24.968 1.00 82.88 81 VAL A N 1
ATOM 650 C CA . VAL A 1 81 ? -12.336 -16.426 -26.348 1.00 82.88 81 VAL A CA 1
ATOM 651 C C . VAL A 1 81 ? -13.046 -15.269 -27.053 1.00 82.88 81 VAL A C 1
ATOM 653 O O . VAL A 1 81 ? -12.389 -14.427 -27.666 1.00 82.88 81 VAL A O 1
ATOM 656 N N . THR A 1 82 ? -14.364 -15.154 -26.897 1.00 80.19 82 THR A N 1
ATOM 657 C CA . THR A 1 82 ? -15.145 -14.075 -27.518 1.00 80.19 82 THR A CA 1
ATOM 658 C C . THR A 1 82 ? -14.738 -12.693 -26.992 1.00 80.19 82 THR A C 1
ATOM 660 O O . THR A 1 82 ? -14.537 -11.772 -27.785 1.00 80.19 82 THR A O 1
ATOM 663 N N . SER A 1 83 ? -14.522 -12.547 -25.680 1.00 71.25 83 SER A N 1
ATOM 664 C CA . SER A 1 83 ? -14.050 -11.286 -25.082 1.00 71.25 83 SER A CA 1
ATOM 665 C C . SER A 1 83 ? -12.655 -10.886 -25.565 1.00 71.25 83 SER A C 1
ATOM 667 O O . SER A 1 83 ? -12.407 -9.711 -25.833 1.00 71.25 83 SER A O 1
ATOM 669 N N . SER A 1 84 ? -11.749 -11.851 -25.748 1.00 64.19 84 SER A N 1
ATOM 670 C CA . SER A 1 84 ? -10.395 -11.565 -26.243 1.00 64.19 84 SER A CA 1
ATOM 671 C C . SER A 1 84 ? -10.378 -11.027 -27.683 1.00 64.19 84 SER A C 1
ATOM 673 O O . SER A 1 84 ? -9.505 -10.237 -28.036 1.00 64.19 84 SER A O 1
ATOM 675 N N . HIS A 1 85 ? -11.380 -11.378 -28.496 1.00 59.34 85 HIS A N 1
ATOM 676 C CA . HIS A 1 85 ? -11.533 -10.877 -29.864 1.00 59.34 85 HIS A CA 1
ATOM 677 C C . HIS A 1 85 ? -12.211 -9.497 -29.930 1.00 59.34 85 HIS A C 1
ATOM 679 O O . HIS A 1 85 ? -11.975 -8.753 -30.881 1.00 59.34 85 HIS A O 1
ATOM 685 N N . LEU A 1 86 ? -13.016 -9.129 -28.927 1.00 57.59 86 LEU A N 1
ATOM 686 C CA . LEU A 1 86 ? -13.687 -7.823 -28.848 1.00 57.59 86 LEU A CA 1
ATOM 687 C C . LEU A 1 86 ? -12.722 -6.672 -28.507 1.00 57.59 86 LEU A C 1
ATOM 689 O O . LEU A 1 86 ? -12.951 -5.547 -28.935 1.00 57.59 86 LEU A O 1
ATOM 693 N N . CYS A 1 87 ? -11.617 -6.942 -27.805 1.00 53.38 87 CYS A N 1
ATOM 694 C CA . CYS A 1 87 ? -10.588 -5.937 -27.494 1.00 53.38 87 CYS A CA 1
ATOM 695 C C . CYS A 1 87 ? -9.656 -5.591 -28.676 1.00 53.38 87 CYS A C 1
ATOM 697 O O . CYS A 1 87 ? -8.824 -4.693 -28.547 1.00 53.38 87 CYS A O 1
ATOM 699 N N . CYS A 1 88 ? -9.763 -6.286 -29.814 1.00 51.81 88 CYS A N 1
ATOM 700 C CA . CYS A 1 88 ? -8.956 -6.044 -31.020 1.00 51.81 88 CYS A CA 1
ATOM 701 C C . CYS A 1 88 ? -9.771 -5.536 -32.228 1.00 51.81 88 CYS A C 1
ATOM 703 O O . CYS A 1 88 ? -9.278 -5.614 -33.356 1.00 51.81 88 CYS A O 1
ATOM 705 N N . GLY A 1 89 ? -10.990 -5.031 -32.003 1.00 44.31 89 GLY A N 1
ATOM 706 C CA . GLY A 1 89 ? -11.834 -4.381 -33.017 1.00 44.31 89 GLY A CA 1
ATOM 707 C C . GLY A 1 89 ? -11.686 -2.866 -33.051 1.00 44.31 89 GLY A C 1
ATOM 708 O O . GLY A 1 89 ? -11.708 -2.257 -31.960 1.00 44.31 89 GLY A O 1
#

Radius of gyration: 24.96 Å; Cα contacts (8 Å, |Δi|>4): 10; chains: 1; bounding box: 41×38×57 Å